Protein AF-A0A7W2TEU1-F1 (afdb_monomer_lite)

Radius of gyration: 13.31 Å; chains: 1; bounding box: 32×34×27 Å

Structure (mmCIF, N/CA/C/O backbone):
data_AF-A0A7W2TEU1-F1
#
_entry.id   AF-A0A7W2TEU1-F1
#
loop_
_atom_site.group_PDB
_atom_site.id
_atom_site.type_symbol
_atom_site.label_atom_id
_atom_site.label_alt_id
_atom_site.label_comp_id
_atom_site.label_asym_id
_atom_site.label_entity_id
_atom_site.label_seq_id
_atom_site.pdbx_PDB_ins_code
_atom_site.Cartn_x
_atom_site.Cartn_y
_atom_site.Cartn_z
_atom_site.occupancy
_atom_site.B_iso_or_equiv
_atom_site.auth_seq_id
_atom_site.auth_comp_id
_atom_site.auth_asym_id
_atom_site.auth_atom_id
_atom_site.pdbx_PDB_model_num
ATOM 1 N N . MET A 1 1 ? -7.285 -0.286 8.846 1.00 95.25 1 MET A N 1
ATOM 2 C CA . MET A 1 1 ? -5.951 0.188 8.402 1.00 95.25 1 MET A CA 1
ATOM 3 C C . MET A 1 1 ? -5.880 0.088 6.891 1.00 95.25 1 MET A C 1
ATOM 5 O O . MET A 1 1 ? -6.425 -0.872 6.371 1.00 95.25 1 MET A O 1
ATOM 9 N N . LEU A 1 2 ? -5.229 1.030 6.212 1.00 97.38 2 LEU A N 1
ATOM 10 C CA . LEU A 1 2 ? -5.023 0.985 4.763 1.00 97.38 2 LEU A CA 1
ATOM 11 C C . LEU A 1 2 ? -3.554 0.686 4.452 1.00 97.38 2 LEU A C 1
ATOM 13 O O . LEU A 1 2 ? -2.664 1.325 5.011 1.00 97.38 2 LEU A O 1
ATOM 17 N N . LEU A 1 3 ? -3.317 -0.271 3.559 1.00 97.81 3 LEU A N 1
ATOM 18 C CA . LEU A 1 3 ? -2.009 -0.630 3.026 1.00 97.81 3 LEU A CA 1
ATOM 19 C C . LEU A 1 3 ? -2.061 -0.551 1.498 1.00 97.81 3 LEU A C 1
ATOM 21 O O . LEU A 1 3 ? -2.970 -1.104 0.884 1.00 97.81 3 LEU A O 1
ATOM 25 N N . PHE A 1 4 ? -1.073 0.080 0.870 1.00 96.25 4 PHE A N 1
ATOM 26 C CA . PHE A 1 4 ? -0.906 0.034 -0.581 1.00 96.25 4 PHE A CA 1
ATOM 27 C C . PHE A 1 4 ? 0.563 -0.128 -0.961 1.00 96.25 4 PHE A C 1
ATOM 29 O O . PHE A 1 4 ? 1.448 0.297 -0.217 1.00 96.25 4 PHE A O 1
ATOM 36 N N . TYR A 1 5 ? 0.824 -0.788 -2.091 1.00 97.50 5 TYR A N 1
ATOM 37 C CA . TYR A 1 5 ? 2.180 -1.190 -2.456 1.00 97.50 5 TYR A CA 1
ATOM 38 C C . TYR A 1 5 ? 2.392 -1.361 -3.961 1.00 97.50 5 TYR A C 1
ATOM 40 O O . TYR A 1 5 ? 1.475 -1.776 -4.661 1.00 97.50 5 TYR A O 1
ATOM 48 N N . GLY A 1 6 ? 3.600 -1.086 -4.461 1.00 97.19 6 GLY A N 1
ATOM 49 C CA . GLY A 1 6 ? 3.982 -1.341 -5.853 1.00 97.19 6 GLY A CA 1
ATOM 50 C C . GLY A 1 6 ? 4.315 -2.814 -6.113 1.00 97.19 6 GLY A C 1
ATOM 51 O O . GLY A 1 6 ? 5.212 -3.361 -5.477 1.00 97.19 6 GLY A O 1
ATOM 52 N N . ALA A 1 7 ? 3.628 -3.462 -7.059 1.00 96.19 7 ALA A N 1
ATOM 53 C CA . ALA A 1 7 ? 3.857 -4.877 -7.390 1.00 96.19 7 ALA A CA 1
ATOM 54 C C . ALA A 1 7 ? 5.279 -5.159 -7.920 1.00 96.19 7 ALA A C 1
ATOM 56 O O . ALA A 1 7 ? 5.779 -6.280 -7.826 1.00 96.19 7 ALA A O 1
ATOM 57 N N . SER A 1 8 ? 5.933 -4.135 -8.472 1.00 96.44 8 SER A N 1
ATOM 58 C CA . SER A 1 8 ? 7.263 -4.194 -9.080 1.00 96.44 8 SER A CA 1
ATOM 59 C C . SER A 1 8 ? 8.286 -3.339 -8.325 1.00 96.44 8 SER A C 1
ATOM 61 O O . SER A 1 8 ? 9.299 -2.946 -8.899 1.00 96.44 8 SER A O 1
ATOM 63 N N . ASP A 1 9 ? 8.038 -3.041 -7.046 1.00 96.00 9 ASP A N 1
ATOM 64 C CA . ASP A 1 9 ? 8.995 -2.328 -6.200 1.00 96.00 9 ASP A CA 1
ATOM 65 C C . ASP A 1 9 ? 10.289 -3.152 -6.041 1.00 96.00 9 ASP A C 1
ATOM 67 O O . ASP A 1 9 ? 10.291 -4.300 -5.581 1.00 96.00 9 ASP A O 1
ATOM 71 N N . THR A 1 10 ? 11.399 -2.563 -6.488 1.00 95.62 10 THR A N 1
ATOM 72 C CA . THR A 1 10 ? 12.739 -3.161 -6.464 1.00 95.62 10 THR A CA 1
ATOM 73 C C . THR A 1 10 ? 13.560 -2.739 -5.248 1.00 95.62 10 THR A C 1
ATOM 75 O O . THR A 1 10 ? 14.581 -3.366 -4.968 1.00 95.62 10 THR A O 1
ATOM 78 N N . LEU A 1 11 ? 13.128 -1.706 -4.516 1.00 96.88 11 LEU A N 1
ATOM 79 C CA . LEU A 1 11 ? 13.798 -1.205 -3.316 1.00 96.88 11 LEU A CA 1
ATOM 80 C C . LEU A 1 11 ? 13.304 -1.933 -2.076 1.00 96.88 11 LEU A C 1
ATOM 82 O O . LEU A 1 11 ? 14.093 -2.380 -1.243 1.00 96.88 11 LEU A O 1
ATOM 86 N N . VAL A 1 12 ? 11.988 -2.079 -1.969 1.00 95.12 12 VAL A N 1
ATOM 87 C CA . VAL A 1 12 ? 11.358 -2.831 -0.895 1.00 95.12 12 VAL A CA 1
ATOM 88 C C . VAL A 1 12 ? 10.484 -3.898 -1.545 1.00 95.12 12 VAL A C 1
ATOM 90 O O . VAL A 1 12 ? 9.721 -3.649 -2.468 1.00 95.12 12 VAL A O 1
ATOM 93 N N . ASN A 1 13 ? 10.642 -5.148 -1.116 1.00 95.00 13 ASN A N 1
ATOM 94 C CA . ASN A 1 13 ? 9.957 -6.253 -1.772 1.00 95.00 13 ASN A CA 1
ATOM 95 C C . ASN A 1 13 ? 8.494 -6.365 -1.305 1.00 95.00 13 ASN A C 1
ATOM 97 O O . ASN A 1 13 ? 8.240 -6.444 -0.099 1.00 95.00 13 ASN A O 1
ATOM 101 N N . VAL A 1 14 ? 7.559 -6.522 -2.252 1.00 95.62 14 VAL A N 1
ATOM 102 C CA . VAL A 1 14 ? 6.107 -6.661 -2.000 1.00 95.62 14 VAL A CA 1
ATOM 103 C C . VAL A 1 14 ? 5.740 -7.748 -0.988 1.00 95.62 14 VAL A C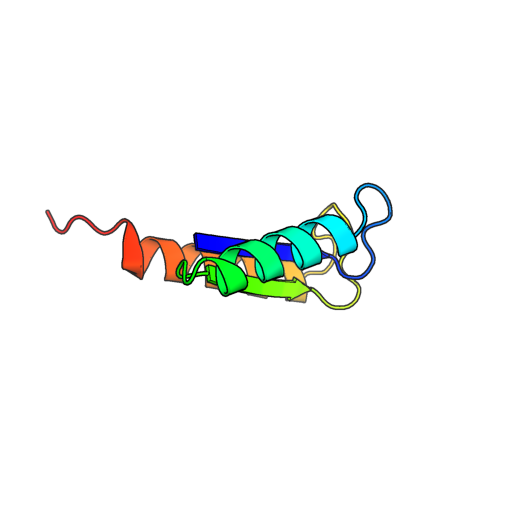 1
ATOM 105 O O . VAL A 1 14 ? 4.778 -7.603 -0.235 1.00 95.62 14 VAL A O 1
ATOM 108 N N . ARG A 1 15 ? 6.567 -8.790 -0.842 1.00 96.50 15 ARG A N 1
ATOM 109 C CA . ARG A 1 15 ? 6.354 -9.839 0.165 1.00 96.50 15 ARG A CA 1
ATOM 110 C C . ARG A 1 15 ? 6.296 -9.303 1.595 1.00 96.50 15 ARG A C 1
ATOM 112 O O . ARG A 1 15 ? 5.676 -9.942 2.440 1.00 96.50 15 ARG A O 1
ATOM 119 N N . GLN A 1 16 ? 6.938 -8.173 1.901 1.00 96.19 16 GLN A N 1
ATOM 120 C CA . GLN A 1 16 ? 6.846 -7.575 3.236 1.00 96.19 16 GLN A CA 1
ATOM 121 C C . GLN A 1 16 ? 5.418 -7.104 3.534 1.00 96.19 16 GLN A C 1
ATOM 123 O O . GLN A 1 16 ? 4.871 -7.437 4.586 1.00 96.19 16 GLN A O 1
ATOM 128 N N . SER A 1 17 ? 4.792 -6.398 2.589 1.00 96.50 17 SER A N 1
ATOM 129 C CA . SER A 1 17 ? 3.429 -5.888 2.751 1.00 96.50 17 SER A CA 1
ATOM 130 C C . SER A 1 17 ? 2.395 -7.018 2.711 1.00 96.50 17 SER A C 1
ATOM 132 O O . SER A 1 17 ? 1.496 -7.040 3.549 1.00 96.50 17 SER A O 1
ATOM 134 N N . GLN A 1 18 ? 2.591 -8.025 1.853 1.00 97.62 18 GLN A N 1
ATOM 135 C CA . GLN A 1 18 ? 1.757 -9.235 1.808 1.00 97.62 18 GLN A CA 1
ATOM 136 C C . GLN A 1 18 ? 1.800 -10.020 3.129 1.00 97.62 18 GLN A C 1
ATOM 138 O O . GLN A 1 18 ? 0.760 -10.407 3.660 1.00 97.62 18 GLN A O 1
ATOM 143 N N . ARG A 1 19 ? 2.992 -10.218 3.716 1.00 98.19 19 ARG A N 1
ATOM 144 C CA . ARG A 1 19 ? 3.133 -10.876 5.030 1.00 98.19 19 ARG A CA 1
ATOM 145 C C . ARG A 1 19 ? 2.448 -10.083 6.136 1.00 98.19 19 ARG A C 1
ATOM 147 O O . ARG A 1 19 ? 1.818 -10.683 7.004 1.00 98.19 19 ARG A O 1
ATOM 154 N N . PHE A 1 20 ? 2.574 -8.757 6.117 1.00 97.88 20 PHE A N 1
ATOM 155 C CA . PHE A 1 20 ? 1.928 -7.911 7.114 1.00 97.88 20 PHE A CA 1
ATOM 156 C C . PHE A 1 20 ? 0.404 -7.972 6.994 1.00 97.88 20 PHE A C 1
ATOM 158 O O . PHE A 1 20 ? -0.271 -8.193 7.997 1.00 97.88 20 PHE A O 1
ATOM 165 N N . TYR A 1 21 ? -0.125 -7.880 5.771 1.00 98.25 21 TYR A N 1
ATOM 166 C CA . TYR A 1 21 ? -1.546 -8.061 5.487 1.00 98.25 21 TYR A CA 1
ATOM 167 C C . TYR A 1 21 ? -2.066 -9.404 6.011 1.00 98.25 21 TYR A C 1
ATOM 169 O O . TYR A 1 21 ? -3.016 -9.423 6.792 1.00 98.25 21 TYR A O 1
ATOM 177 N N . GLN A 1 22 ? -1.385 -10.509 5.691 1.00 98.38 22 GLN A N 1
ATOM 178 C CA . GLN A 1 22 ? -1.782 -11.834 6.168 1.00 98.38 22 GLN A CA 1
ATOM 179 C C . GLN A 1 22 ? -1.809 -11.911 7.699 1.00 98.38 22 GLN A C 1
ATOM 181 O O . GLN A 1 22 ? -2.758 -12.432 8.272 1.00 98.38 22 GLN A O 1
ATOM 186 N N . LYS A 1 23 ? -0.813 -11.341 8.387 1.00 98.44 23 LYS A N 1
ATOM 187 C CA . LYS A 1 23 ? -0.787 -11.339 9.858 1.00 98.44 23 LYS A CA 1
ATOM 188 C C . LYS A 1 23 ? -1.919 -10.525 10.478 1.00 98.44 23 LYS A C 1
ATOM 190 O O . LYS A 1 23 ? -2.379 -10.861 11.564 1.00 98.44 23 LYS A O 1
ATOM 195 N N . LEU A 1 24 ? -2.378 -9.468 9.816 1.00 98.25 24 LEU A N 1
ATOM 196 C CA . LEU A 1 24 ? -3.531 -8.693 10.274 1.00 98.25 24 LEU A CA 1
ATOM 197 C C . LEU A 1 24 ? -4.832 -9.473 10.098 1.00 98.25 24 LEU A C 1
ATOM 199 O O . LEU A 1 24 ? -5.661 -9.441 11.005 1.00 98.25 24 LEU A O 1
ATOM 203 N N . LEU A 1 25 ? -4.972 -10.202 8.985 1.00 98.06 25 LEU A N 1
ATOM 204 C CA . LEU A 1 25 ? -6.092 -11.119 8.771 1.00 98.06 25 LEU A CA 1
ATOM 205 C C . LEU A 1 25 ? -6.106 -12.234 9.822 1.00 98.06 25 LEU A C 1
ATOM 207 O O . LEU A 1 25 ? -7.136 -12.440 10.453 1.00 98.06 25 LEU A O 1
ATOM 211 N N . ASP A 1 26 ? -4.960 -12.876 10.078 1.00 98.38 26 ASP A N 1
ATOM 212 C CA . ASP A 1 26 ? -4.814 -13.921 11.106 1.00 98.38 26 ASP A CA 1
ATOM 213 C C . ASP A 1 26 ? -5.241 -13.422 12.507 1.00 98.38 26 ASP A C 1
ATOM 215 O O . ASP A 1 26 ? -5.702 -14.197 13.341 1.00 98.38 26 ASP A O 1
ATOM 219 N N . LEU A 1 27 ? -5.077 -12.121 12.777 1.00 98.31 27 LEU A N 1
ATOM 220 C CA . LEU A 1 27 ? -5.441 -11.463 14.038 1.00 98.31 27 LEU A CA 1
ATOM 221 C C . LEU A 1 27 ? -6.843 -10.829 14.021 1.00 98.31 27 LEU A C 1
ATOM 223 O O . LEU A 1 27 ? -7.175 -10.088 14.949 1.00 98.31 27 LEU A O 1
ATOM 227 N N . ASN A 1 28 ? -7.645 -11.066 12.978 1.00 97.75 28 ASN A N 1
ATOM 228 C CA . ASN A 1 28 ? -8.963 -10.458 12.770 1.00 97.75 28 ASN A CA 1
ATOM 229 C C . ASN A 1 28 ? -8.957 -8.920 12.879 1.00 97.75 28 ASN A C 1
ATOM 231 O O . ASN A 1 28 ? -9.906 -8.307 13.373 1.00 97.75 28 ASN A O 1
ATOM 235 N N . LYS A 1 29 ? -7.874 -8.269 12.444 1.00 97.88 29 LYS A N 1
ATOM 236 C CA . LYS A 1 29 ? -7.771 -6.806 12.437 1.00 97.88 29 LYS A CA 1
ATOM 237 C C . LYS A 1 29 ? -8.301 -6.255 11.110 1.00 97.88 29 LYS A C 1
ATOM 239 O O . LYS A 1 29 ? -7.881 -6.734 10.059 1.00 97.88 29 LYS A O 1
ATOM 244 N N . PRO A 1 30 ? -9.157 -5.217 11.122 1.00 96.06 30 PRO A N 1
ATOM 245 C CA . PRO A 1 30 ? -9.688 -4.637 9.894 1.00 96.06 30 PRO A CA 1
ATOM 246 C C . PRO A 1 30 ? -8.570 -3.973 9.080 1.00 96.06 30 PRO A C 1
ATOM 248 O O . PRO A 1 30 ? -7.920 -3.014 9.525 1.00 96.06 30 PRO A O 1
ATOM 251 N N . VAL A 1 31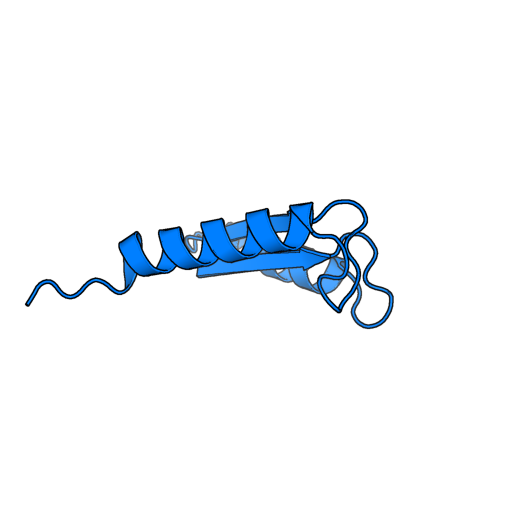 ? -8.355 -4.477 7.868 1.00 97.12 31 VAL A N 1
ATOM 252 C CA . VAL A 1 31 ? -7.323 -3.998 6.952 1.00 97.12 31 VAL A CA 1
ATOM 253 C C . VAL A 1 31 ? -7.812 -4.029 5.506 1.00 97.12 31 VAL A C 1
ATOM 255 O O . VAL A 1 31 ? -8.431 -4.993 5.066 1.00 97.12 31 VAL A O 1
ATOM 258 N N . GLU A 1 32 ? -7.490 -2.974 4.770 1.00 97.31 32 GLU A N 1
ATOM 259 C CA . GLU A 1 32 ? -7.606 -2.892 3.320 1.00 97.31 32 GLU A CA 1
ATOM 260 C C . GLU A 1 32 ? -6.202 -2.960 2.707 1.00 97.31 32 GLU A C 1
ATOM 262 O O . GLU A 1 32 ? -5.277 -2.308 3.202 1.00 97.31 32 GLU A O 1
ATOM 267 N N . TYR A 1 33 ? -6.037 -3.761 1.652 1.00 97.81 33 TYR A N 1
ATOM 268 C CA . TYR A 1 33 ? -4.764 -3.953 0.960 1.00 97.81 33 TYR A CA 1
ATOM 269 C C . TYR A 1 33 ? -4.912 -3.714 -0.540 1.00 97.81 33 TYR A C 1
ATOM 271 O O . TYR A 1 33 ? -5.743 -4.336 -1.199 1.00 97.81 33 TYR A O 1
ATOM 279 N N . ILE A 1 34 ? -4.077 -2.827 -1.079 1.00 97.94 34 ILE A N 1
ATOM 280 C CA . ILE A 1 34 ? -4.085 -2.437 -2.486 1.00 97.94 34 ILE A CA 1
ATOM 281 C C . ILE A 1 34 ? -2.705 -2.674 -3.097 1.00 97.94 34 ILE A C 1
ATOM 283 O O . ILE A 1 34 ? -1.766 -1.913 -2.873 1.00 97.94 34 ILE A O 1
ATOM 287 N N . GLU A 1 35 ? -2.594 -3.677 -3.960 1.00 97.50 35 GLU A N 1
ATOM 288 C CA . GLU A 1 35 ? -1.412 -3.838 -4.806 1.00 97.50 35 GLU A CA 1
ATOM 289 C C . GLU A 1 35 ? -1.575 -3.022 -6.106 1.00 97.50 35 GLU A C 1
ATOM 291 O O . GLU A 1 35 ? -2.636 -3.008 -6.749 1.00 97.50 35 GLU A O 1
ATOM 296 N N . LEU A 1 36 ? -0.538 -2.268 -6.460 1.00 97.94 36 LEU A N 1
ATOM 297 C CA . LEU A 1 36 ? -0.484 -1.363 -7.602 1.00 97.94 36 LEU A CA 1
ATOM 298 C C . LEU A 1 36 ? 0.262 -2.063 -8.740 1.00 97.94 36 LEU A C 1
ATOM 300 O O . LEU A 1 36 ? 1.482 -2.221 -8.685 1.00 97.94 36 LEU A O 1
ATOM 304 N N . ALA A 1 37 ? -0.481 -2.482 -9.767 1.00 97.25 37 ALA A N 1
ATOM 305 C CA . ALA A 1 37 ? 0.057 -3.215 -10.912 1.00 97.25 37 ALA A CA 1
ATOM 306 C C . ALA A 1 37 ? 1.147 -2.413 -11.640 1.00 97.25 37 ALA A C 1
ATOM 308 O O . ALA A 1 37 ? 0.963 -1.222 -11.931 1.00 97.25 37 ALA A O 1
ATOM 309 N N . ASP A 1 38 ? 2.271 -3.076 -11.919 1.00 97.12 38 ASP A N 1
ATOM 310 C CA . ASP A 1 38 ? 3.509 -2.499 -12.467 1.00 97.12 38 ASP A CA 1
ATOM 311 C C . ASP A 1 38 ? 4.074 -1.327 -11.637 1.00 97.12 38 ASP A C 1
ATOM 313 O O . ASP A 1 38 ? 4.880 -0.535 -12.119 1.00 97.12 38 ASP A O 1
ATOM 317 N N . GLY A 1 39 ? 3.602 -1.150 -10.398 1.00 96.38 39 GLY A N 1
ATOM 318 C CA . GLY A 1 39 ? 3.990 -0.034 -9.547 1.00 96.38 39 GLY A CA 1
ATOM 319 C C . GLY A 1 39 ? 5.411 -0.193 -9.025 1.00 96.38 39 GLY A C 1
ATOM 320 O O . GLY A 1 39 ? 5.756 -1.248 -8.497 1.00 96.38 39 GLY A O 1
ATOM 321 N N . ASP A 1 40 ? 6.196 0.872 -9.133 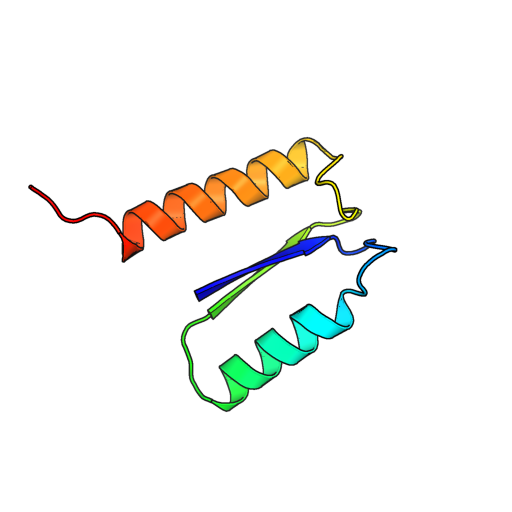1.00 96.56 40 ASP A N 1
ATOM 322 C CA . ASP A 1 40 ? 7.498 1.013 -8.493 1.00 96.56 40 ASP A CA 1
ATOM 323 C C . ASP A 1 40 ? 7.372 1.664 -7.105 1.00 96.56 40 ASP A C 1
ATOM 325 O O . ASP A 1 40 ? 6.275 1.989 -6.638 1.00 96.56 40 ASP A O 1
ATOM 329 N N . HIS A 1 41 ? 8.515 1.888 -6.454 1.00 96.75 41 HIS A N 1
ATOM 330 C CA . HIS A 1 41 ? 8.582 2.532 -5.141 1.00 96.75 41 HIS A CA 1
ATOM 331 C C . HIS A 1 41 ? 8.070 3.984 -5.136 1.00 96.75 41 HIS A C 1
ATOM 333 O O . HIS A 1 41 ? 7.643 4.504 -4.107 1.00 96.75 41 HIS A O 1
ATOM 339 N N . TYR A 1 42 ? 8.126 4.663 -6.282 1.00 96.50 42 TYR A N 1
ATOM 340 C CA . TYR A 1 42 ? 7.955 6.113 -6.383 1.00 96.50 42 TYR A CA 1
ATOM 341 C C . TYR A 1 42 ? 6.561 6.537 -6.856 1.00 96.50 42 TYR A C 1
ATOM 343 O O . TYR A 1 42 ? 6.323 7.724 -7.082 1.00 96.50 42 TYR A O 1
ATOM 351 N N . LEU A 1 43 ? 5.630 5.587 -7.018 1.00 96.38 43 LEU A N 1
ATOM 352 C CA . LEU A 1 43 ? 4.317 5.829 -7.623 1.00 96.38 43 LEU A CA 1
ATOM 353 C C . LEU A 1 43 ? 4.440 6.519 -8.998 1.00 96.38 43 LEU A C 1
ATOM 355 O O . LEU A 1 43 ? 3.679 7.435 -9.331 1.00 96.38 43 LEU A O 1
ATOM 359 N N . SER A 1 44 ? 5.391 6.088 -9.828 1.00 97.50 44 SER A N 1
ATOM 360 C CA . SER A 1 44 ? 5.709 6.749 -11.105 1.00 97.50 44 SER A CA 1
ATOM 361 C C . SER A 1 44 ? 4.569 6.686 -12.128 1.00 97.50 44 SER A C 1
ATOM 363 O O . SER A 1 44 ? 4.425 7.569 -12.979 1.00 97.50 44 SER A O 1
ATOM 365 N N . ILE A 1 45 ? 3.683 5.696 -12.013 1.00 98.00 45 ILE A N 1
ATOM 366 C CA . ILE A 1 45 ? 2.560 5.484 -12.930 1.00 98.00 45 ILE A CA 1
ATOM 367 C C . ILE A 1 45 ? 1.329 6.302 -12.497 1.00 98.00 45 ILE A C 1
ATOM 369 O O . ILE A 1 45 ? 0.816 6.152 -11.388 1.00 98.00 45 ILE A O 1
ATOM 373 N N . GLN A 1 46 ? 0.786 7.118 -13.410 1.00 98.25 46 GLN A N 1
ATOM 374 C CA . GLN A 1 46 ? -0.349 8.016 -13.138 1.00 98.25 46 GLN A CA 1
ATOM 375 C C . GLN A 1 46 ? -1.611 7.286 -12.648 1.00 98.25 46 GLN A C 1
ATOM 377 O O . GLN A 1 46 ? -2.193 7.710 -11.649 1.00 98.25 46 GLN A O 1
ATOM 382 N N . ARG A 1 47 ? -1.994 6.160 -13.268 1.00 97.81 47 ARG A N 1
ATOM 383 C CA . ARG A 1 47 ? -3.141 5.350 -12.810 1.00 97.81 47 ARG A CA 1
ATOM 384 C C . ARG A 1 47 ? -2.969 4.854 -11.370 1.00 97.81 47 ARG A C 1
ATOM 386 O O . ARG A 1 47 ? -3.929 4.844 -10.605 1.00 97.81 47 ARG A O 1
ATOM 393 N N . ASN A 1 48 ? -1.740 4.512 -10.979 1.00 98.25 48 ASN A N 1
ATOM 394 C CA . ASN A 1 48 ? -1.434 4.022 -9.637 1.00 98.25 48 ASN A CA 1
ATOM 395 C C . ASN A 1 48 ? -1.494 5.162 -8.614 1.00 98.25 48 ASN A C 1
ATOM 397 O O . ASN A 1 48 ? -2.057 4.967 -7.540 1.00 98.25 48 ASN A O 1
ATOM 401 N N . ARG A 1 49 ? -1.019 6.369 -8.969 1.00 98.06 49 ARG A N 1
ATOM 402 C CA . ARG A 1 49 ? -1.214 7.571 -8.137 1.00 98.06 49 ARG A CA 1
ATOM 403 C C . ARG A 1 49 ? -2.684 7.871 -7.915 1.00 98.06 49 ARG A C 1
ATOM 405 O O . ARG A 1 49 ? -3.086 8.098 -6.782 1.00 98.06 49 ARG A O 1
ATOM 412 N N . HIS A 1 50 ? -3.480 7.857 -8.984 1.00 98.25 50 HIS A N 1
ATOM 413 C CA . HIS A 1 50 ? -4.908 8.125 -8.872 1.00 98.25 50 HIS A CA 1
ATOM 414 C C . HIS A 1 50 ? -5.581 7.117 -7.933 1.00 98.25 50 HIS A C 1
ATOM 416 O O . HIS A 1 50 ? -6.253 7.519 -6.991 1.00 98.25 50 HIS A O 1
ATOM 422 N N . LYS A 1 51 ? -5.308 5.818 -8.110 1.00 98.12 51 LYS A N 1
ATOM 423 C CA . LYS A 1 51 ? -5.829 4.760 -7.235 1.00 98.12 51 LYS A CA 1
ATOM 424 C C . LYS A 1 51 ? -5.416 4.953 -5.770 1.00 98.12 51 LYS A C 1
ATOM 426 O O . LYS A 1 51 ? -6.267 4.884 -4.890 1.00 98.12 51 LYS A O 1
ATOM 431 N N . ALA A 1 52 ? -4.134 5.219 -5.512 1.00 97.69 52 ALA A N 1
ATOM 432 C CA . ALA A 1 52 ? -3.621 5.417 -4.159 1.00 97.69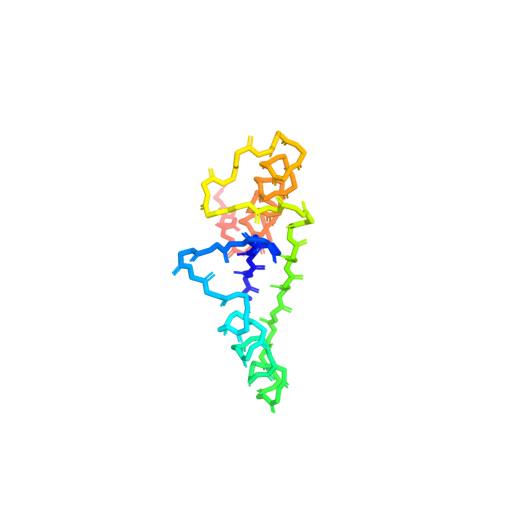 52 ALA A CA 1
ATOM 433 C C . ALA A 1 52 ? -4.251 6.644 -3.480 1.00 97.69 52 ALA A C 1
ATOM 435 O O . ALA A 1 52 ? -4.748 6.537 -2.363 1.00 97.69 52 ALA A O 1
ATOM 436 N N . PHE A 1 53 ? -4.286 7.798 -4.154 1.00 97.69 53 PHE A N 1
ATOM 437 C CA . PHE A 1 53 ? -4.835 9.021 -3.563 1.00 97.69 53 PHE A CA 1
ATOM 438 C C . PHE A 1 53 ? -6.347 8.958 -3.346 1.00 97.69 53 PHE A C 1
ATOM 440 O O . PHE A 1 53 ? -6.819 9.468 -2.331 1.00 97.69 53 PHE A O 1
ATOM 447 N N . THR A 1 54 ? -7.096 8.295 -4.230 1.00 97.69 54 THR A N 1
ATOM 448 C CA . THR A 1 54 ? -8.528 8.044 -4.016 1.00 97.69 54 THR A CA 1
ATOM 449 C C . THR A 1 54 ? -8.754 7.190 -2.768 1.00 97.69 54 THR A C 1
ATOM 451 O O . THR A 1 54 ? -9.514 7.599 -1.893 1.00 97.69 54 THR A O 1
ATOM 454 N N . ALA A 1 55 ? -8.028 6.077 -2.619 1.00 97.56 55 ALA A N 1
ATOM 455 C CA . ALA A 1 55 ? -8.146 5.214 -1.441 1.00 97.56 55 ALA A CA 1
ATOM 456 C C . ALA A 1 55 ? -7.771 5.943 -0.138 1.00 97.56 55 ALA A C 1
ATOM 458 O O . AL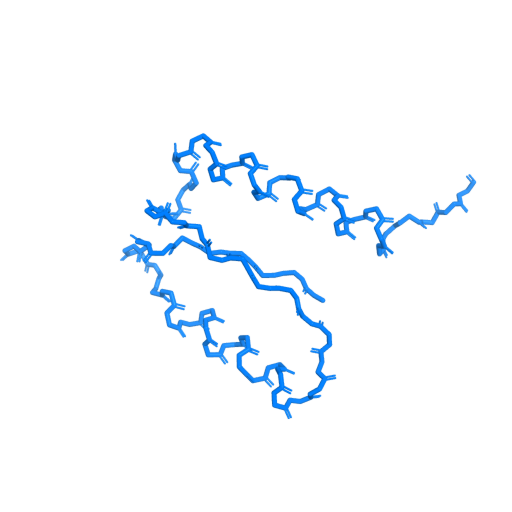A A 1 55 ? -8.453 5.804 0.873 1.00 97.56 55 ALA A O 1
ATOM 459 N N . ILE A 1 56 ? -6.722 6.775 -0.156 1.00 96.81 56 ILE A N 1
ATOM 460 C CA . ILE A 1 56 ? -6.341 7.602 1.002 1.00 96.81 56 ILE A CA 1
ATOM 461 C C . ILE A 1 56 ? -7.463 8.584 1.365 1.00 96.81 56 ILE A C 1
ATOM 463 O O . ILE A 1 56 ? -7.809 8.712 2.541 1.00 96.81 56 ILE A O 1
ATOM 467 N N . ALA A 1 57 ? -8.046 9.267 0.376 1.00 96.06 57 ALA A N 1
ATOM 468 C CA . ALA A 1 57 ? -9.131 10.217 0.605 1.00 96.06 57 ALA A CA 1
ATOM 469 C C . ALA A 1 57 ? -10.375 9.532 1.195 1.00 96.06 57 ALA A C 1
ATOM 471 O O . ALA A 1 57 ? -10.968 10.040 2.149 1.00 96.06 57 ALA A O 1
ATOM 472 N N . GLU A 1 58 ? -10.746 8.364 0.672 1.00 95.62 58 GLU A N 1
ATOM 473 C CA . GLU A 1 58 ? -11.861 7.562 1.180 1.00 95.62 58 GLU A CA 1
ATOM 474 C C . GLU A 1 58 ? -11.597 7.053 2.599 1.00 95.62 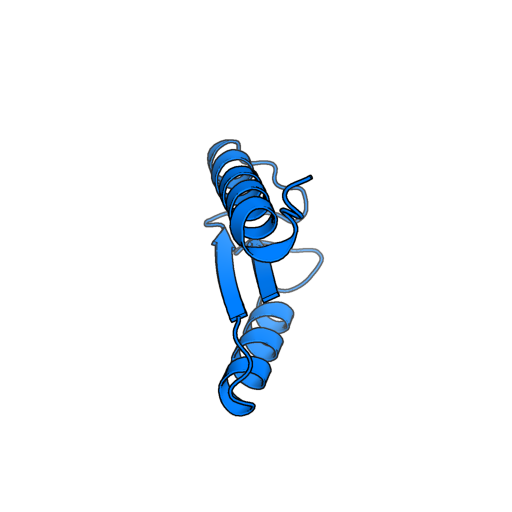58 GLU A C 1
ATOM 476 O O . GLU A 1 58 ? -12.452 7.208 3.473 1.00 95.62 58 GLU A O 1
ATOM 481 N N . PHE A 1 59 ? -10.395 6.538 2.861 1.00 95.81 59 PHE A N 1
ATOM 482 C CA . PHE A 1 59 ? -9.987 6.082 4.187 1.00 95.81 59 PHE A CA 1
ATOM 483 C C . PHE A 1 59 ? -10.068 7.212 5.223 1.00 95.81 59 PHE A C 1
ATOM 485 O O . PHE A 1 59 ? -10.621 7.034 6.310 1.00 95.81 59 PHE A O 1
ATOM 492 N N . PHE A 1 60 ? -9.585 8.411 4.886 1.00 95.06 60 PHE A N 1
ATOM 493 C CA . PHE A 1 60 ? -9.709 9.573 5.768 1.00 95.06 60 PHE A CA 1
ATOM 494 C C . PHE A 1 60 ? -11.158 10.006 5.964 1.00 95.06 60 PHE A C 1
ATOM 496 O O . PHE A 1 60 ? -11.549 10.296 7.095 1.00 95.06 60 PHE A O 1
ATOM 503 N N . LYS A 1 61 ? -11.978 9.992 4.907 1.00 93.75 61 LYS A N 1
ATOM 504 C CA . LYS A 1 61 ? -13.407 10.301 5.016 1.00 93.75 61 LYS A CA 1
ATOM 505 C C . LYS A 1 61 ? -14.120 9.360 5.994 1.00 93.75 61 LYS A C 1
ATOM 507 O O . LYS A 1 61 ? -14.966 9.804 6.761 1.00 93.75 61 LYS A O 1
ATOM 512 N N . GLN A 1 62 ? -13.772 8.075 5.970 1.00 92.38 62 GLN A N 1
ATOM 513 C CA . GLN A 1 62 ? -14.387 7.048 6.812 1.00 92.38 62 GLN A CA 1
ATOM 514 C C . GLN A 1 62 ? -13.904 7.081 8.268 1.00 92.38 62 GLN A C 1
ATOM 516 O O . GLN A 1 62 ? -14.668 6.734 9.166 1.00 92.38 62 GLN A O 1
ATOM 521 N N . HIS A 1 63 ? -12.648 7.467 8.513 1.00 92.31 63 HIS A N 1
ATOM 522 C CA . HIS A 1 63 ? -12.011 7.250 9.818 1.00 92.31 63 HIS A CA 1
ATOM 523 C C . HIS A 1 63 ? -11.542 8.512 10.547 1.00 92.31 63 HIS A C 1
ATOM 525 O O . HIS A 1 63 ? -11.278 8.434 11.745 1.00 92.31 63 HIS A O 1
ATOM 531 N N . LEU A 1 64 ? -11.416 9.655 9.867 1.00 87.00 64 LEU A N 1
ATOM 532 C CA . LEU A 1 64 ? -10.881 10.896 10.449 1.00 87.00 64 LEU A CA 1
ATOM 533 C C . LEU A 1 64 ? -11.851 12.078 10.400 1.00 87.00 64 LEU A C 1
ATOM 535 O O . LEU A 1 64 ? -11.530 13.147 10.922 1.00 87.00 64 LEU A O 1
ATOM 539 N N . VAL A 1 65 ? -13.038 11.918 9.812 1.00 72.94 65 VAL A N 1
ATOM 540 C CA . VAL A 1 65 ? -14.052 12.977 9.835 1.00 72.94 65 VAL A CA 1
ATOM 541 C C . VAL A 1 65 ? -14.669 13.039 11.231 1.00 72.94 65 VAL A C 1
ATOM 543 O O . VAL A 1 65 ? -15.659 12.382 11.536 1.00 72.94 65 VAL A O 1
ATOM 546 N N . SER A 1 66 ? -14.066 13.861 12.086 1.00 60.16 66 SER A N 1
ATOM 547 C CA . SER A 1 66 ? -14.786 14.528 13.164 1.00 60.16 66 SER A CA 1
ATOM 548 C C . SER A 1 66 ? -15.661 15.593 12.508 1.00 60.16 66 SER A C 1
ATOM 550 O O . SER A 1 66 ? -15.151 16.599 12.013 1.00 60.16 66 SER A O 1
ATOM 552 N N . LEU A 1 67 ? -16.969 15.340 12.430 1.00 53.53 67 LEU A N 1
ATOM 553 C CA . LEU A 1 67 ? -17.946 16.395 12.177 1.00 53.53 67 LEU A CA 1
ATOM 554 C C . LEU A 1 67 ? -17.831 17.397 13.335 1.00 53.53 67 LEU A C 1
ATOM 556 O O . LEU A 1 67 ? -18.208 17.083 14.464 1.00 53.53 67 LEU A O 1
ATOM 560 N N . LYS A 1 68 ? -17.269 18.573 13.057 1.00 43.44 68 LYS A N 1
ATOM 561 C CA . LYS A 1 68 ? -17.625 19.795 13.777 1.00 43.44 68 LYS A CA 1
ATOM 562 C C . LYS A 1 68 ? -18.750 20.481 13.026 1.00 43.44 68 LYS A C 1
ATOM 564 O O . LYS A 1 68 ? -18.678 20.483 11.776 1.00 43.44 68 LYS A O 1
#

Sequence (68 aa):
MLLFYGASDTLVNVRQSQRFYQKLLDLNKPVEYIELADGDHYLSIQRNRHKAFTAIAEFFKQHLVSLK

Secondary structure (DSSP, 8-state):
-EEEEETT-SSS-THHHHHHHHHHHHTT---EEEEETT--TT--SHHHHHHHHHHHHHHHHHHT----

Foldseek 3Di:
DEEEEECPEPPDHCVVVVVVVVVCVVVVHDYDYYYQYNAYPPRPDPVSVVVVVVVVVVVCVVPVDPPD

pLDDT: mean 94.46, std 9.75, range [43.44, 98.44]